Protein AF-A0A1H2BFY4-F1 (afdb_monomer_lite)

Secondary structure (DSSP, 8-state):
----HHHHHHHH-SHHHHHHHHHHHHHHHHHHHHHHHHHHHHHHHGGG--TT---GGGSHHHHHHHHHHHHHHHHHHHHHHHHHHHH-HHHHHHHHHHHHHHHHHHHHHHHHHHH-PPP-

Foldseek 3Di:
DDDPPPVCCVFANDPVSNVVLVVLLVVLLVLLVVLQVVLVVLLVVLVPDDPPWPFLSVDPNLNCLLNCQLNVLSVQLNVLCVVLNVRGDVRNVVSSVVSVVSNVVSSVVSVVSSVRTDDD

Structure (mmCIF, N/CA/C/O backbone):
data_AF-A0A1H2BFY4-F1
#
_entry.id   AF-A0A1H2BFY4-F1
#
loop_
_atom_site.group_PDB
_atom_site.id
_atom_site.type_symbol
_atom_site.label_atom_id
_atom_site.label_alt_id
_atom_site.label_comp_id
_atom_site.label_asym_id
_atom_site.label_entity_id
_atom_site.label_seq_id
_atom_site.pdbx_PDB_ins_code
_atom_site.Cartn_x
_atom_site.Cartn_y
_atom_site.Cartn_z
_atom_site.occupancy
_atom_site.B_iso_or_equiv
_atom_site.auth_seq_id
_atom_site.auth_comp_id
_atom_site.auth_asym_id
_atom_site.auth_atom_id
_atom_site.pdbx_PDB_model_num
ATOM 1 N N . MET A 1 1 ? -17.517 12.898 40.226 1.00 46.91 1 MET A N 1
ATOM 2 C CA . MET A 1 1 ? -17.573 13.408 38.840 1.00 46.91 1 MET A CA 1
ATOM 3 C C . MET A 1 1 ? -16.569 12.636 37.997 1.00 46.91 1 MET A C 1
ATOM 5 O O . MET A 1 1 ? -15.396 12.959 38.055 1.00 46.91 1 MET A O 1
ATOM 9 N N . THR A 1 2 ? -16.993 11.614 37.251 1.00 49.66 2 THR A N 1
ATOM 10 C CA . THR A 1 2 ? -16.145 10.967 36.227 1.00 49.66 2 THR A CA 1
ATOM 11 C C . THR A 1 2 ? -16.988 10.422 35.061 1.00 49.66 2 THR A C 1
ATOM 13 O O . THR A 1 2 ? -17.154 9.213 34.932 1.00 49.66 2 THR A O 1
ATOM 16 N N . PRO A 1 3 ? -17.528 11.274 34.166 1.00 50.28 3 PRO A N 1
ATOM 17 C CA . PRO A 1 3 ? -18.117 10.819 32.915 1.00 50.28 3 PRO A CA 1
ATOM 18 C C . PRO A 1 3 ? -17.161 11.141 31.754 1.00 50.28 3 PR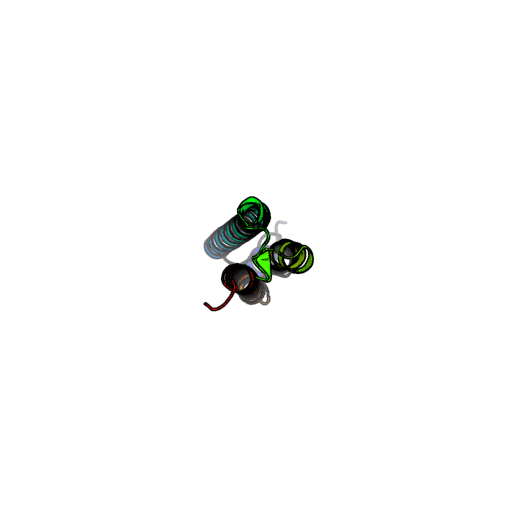O A C 1
ATOM 20 O O . PRO A 1 3 ? -17.385 12.085 31.007 1.00 50.28 3 PRO A O 1
ATOM 23 N N . GLN A 1 4 ? -16.063 10.393 31.603 1.00 52.38 4 GLN A N 1
ATOM 24 C CA . GLN A 1 4 ? -15.203 10.489 30.403 1.00 52.38 4 GLN A CA 1
ATOM 25 C C . GLN A 1 4 ? -15.015 9.161 29.660 1.00 52.38 4 GLN A C 1
ATOM 27 O O . GLN A 1 4 ? -14.531 9.145 28.534 1.00 52.38 4 GLN A O 1
ATOM 32 N N . THR A 1 5 ? -15.464 8.041 30.221 1.00 52.88 5 THR A N 1
ATOM 33 C CA . THR A 1 5 ? -15.359 6.725 29.572 1.00 52.88 5 THR A CA 1
ATOM 34 C C . THR A 1 5 ? -16.458 6.463 28.536 1.00 52.88 5 THR A C 1
ATOM 36 O O . THR A 1 5 ? -16.268 5.646 27.639 1.00 52.88 5 THR A O 1
ATOM 39 N N . SER A 1 6 ? -17.588 7.176 28.598 1.00 55.19 6 SER A N 1
ATOM 40 C CA . SER A 1 6 ? -18.758 6.893 27.747 1.00 55.19 6 SER A CA 1
ATOM 41 C C . SER A 1 6 ? -18.562 7.295 26.273 1.00 55.19 6 SER A C 1
ATOM 43 O O . SER A 1 6 ? -18.995 6.595 25.358 1.00 55.19 6 SER A O 1
ATOM 45 N N . THR A 1 7 ? -17.833 8.380 26.002 1.00 58.38 7 THR A N 1
ATOM 46 C CA . THR A 1 7 ? -17.639 8.898 24.634 1.00 58.38 7 THR A CA 1
ATOM 47 C C . THR A 1 7 ? -16.597 8.112 23.832 1.00 58.38 7 THR A C 1
ATOM 49 O O . THR A 1 7 ? -16.755 7.936 22.622 1.00 58.38 7 THR A O 1
ATOM 52 N N . ALA A 1 8 ? -15.559 7.582 24.486 1.00 56.75 8 ALA A N 1
ATOM 53 C CA . ALA A 1 8 ? -14.515 6.798 23.826 1.00 56.75 8 ALA A CA 1
ATOM 54 C C . ALA A 1 8 ? -15.026 5.428 23.341 1.00 56.75 8 ALA A C 1
ATOM 56 O O . ALA A 1 8 ? -14.716 5.018 22.221 1.00 56.75 8 ALA A O 1
ATOM 57 N N . VAL A 1 9 ? -15.869 4.750 24.130 1.00 58.94 9 VAL A N 1
ATOM 58 C CA . VAL A 1 9 ? -16.456 3.447 23.758 1.00 58.94 9 VAL A CA 1
ATOM 59 C C . VAL A 1 9 ? -17.421 3.585 22.577 1.00 58.94 9 VAL A C 1
ATOM 61 O O . VAL A 1 9 ? -17.423 2.740 21.680 1.00 58.94 9 VAL A O 1
ATOM 64 N N . GLY A 1 10 ? -18.190 4.677 22.513 1.00 61.00 10 GLY A N 1
ATOM 65 C CA . GLY A 1 10 ? -19.048 4.972 21.362 1.00 61.00 10 GLY A CA 1
ATOM 66 C C . GLY A 1 10 ? -18.253 5.157 20.064 1.00 61.00 10 GLY A C 1
ATOM 67 O O . GLY A 1 10 ? -18.609 4.584 19.032 1.00 61.00 10 GLY A O 1
ATOM 68 N N . ARG A 1 11 ? -17.135 5.895 20.129 1.00 65.56 11 ARG A N 1
ATOM 69 C CA . ARG A 1 11 ? -16.334 6.293 18.957 1.00 65.56 11 ARG A CA 1
ATOM 70 C C . ARG A 1 11 ? -15.348 5.221 18.469 1.00 65.56 11 ARG A C 1
ATOM 72 O O . ARG A 1 11 ? -15.158 5.088 17.259 1.00 65.56 11 ARG A O 1
ATOM 79 N N . TYR A 1 12 ? -14.759 4.444 19.382 1.00 64.44 12 TYR A N 1
ATOM 80 C CA . TYR A 1 12 ? -13.688 3.478 19.082 1.00 64.44 12 TYR A CA 1
ATOM 81 C C . TYR A 1 12 ? -14.075 2.007 19.281 1.00 64.44 12 TYR A C 1
ATOM 83 O O . TYR A 1 12 ? -13.431 1.132 18.698 1.00 64.44 12 TYR A O 1
ATOM 91 N N . GLY A 1 13 ? -15.150 1.731 20.021 1.00 67.00 13 GLY A N 1
ATOM 92 C CA . GLY A 1 13 ? -15.658 0.382 20.251 1.00 67.00 13 GLY A CA 1
ATOM 93 C C . GLY A 1 13 ? -15.046 -0.339 21.446 1.00 67.00 13 GLY A C 1
ATOM 94 O O . GLY A 1 13 ? -14.413 0.263 22.311 1.00 67.00 13 GLY A O 1
ATOM 95 N N . THR A 1 14 ? -15.300 -1.646 21.523 1.00 78.50 14 THR A N 1
ATOM 96 C CA . THR A 1 14 ? -14.784 -2.499 22.600 1.00 78.50 14 THR A CA 1
ATOM 97 C C . THR A 1 14 ? -13.260 -2.654 22.487 1.00 78.50 14 THR A C 1
ATOM 99 O O . THR A 1 14 ? -12.713 -2.516 21.389 1.00 78.50 14 THR A O 1
ATOM 102 N N . PRO A 1 15 ? -12.549 -2.998 23.579 1.00 75.56 15 PRO A N 1
ATOM 103 C CA . PRO A 1 15 ? -11.094 -3.183 23.560 1.00 75.56 15 PRO A CA 1
ATOM 104 C C . PRO A 1 15 ? -10.607 -4.126 22.448 1.00 75.56 15 PRO A C 1
ATOM 106 O O . PRO A 1 15 ? -9.594 -3.854 21.809 1.00 75.56 15 PRO A O 1
ATOM 109 N N . GLY A 1 16 ? -11.371 -5.183 22.144 1.00 77.12 16 GLY A N 1
ATOM 110 C CA . GLY A 1 16 ? -11.066 -6.111 21.049 1.00 77.12 16 GLY A CA 1
ATOM 111 C C . GLY A 1 16 ? -11.143 -5.478 19.654 1.00 77.12 16 GLY A C 1
ATOM 112 O O . GLY A 1 16 ? -10.312 -5.773 18.800 1.00 77.12 16 GLY A O 1
ATOM 113 N N . GLN A 1 17 ? -12.078 -4.553 19.418 1.00 76.88 17 GLN A N 1
ATOM 114 C CA . GLN A 1 17 ? -12.159 -3.824 18.145 1.00 76.88 17 GLN A CA 1
ATOM 115 C C . GLN A 1 17 ? -11.010 -2.826 17.988 1.00 76.88 17 GLN A C 1
ATOM 117 O O . GLN A 1 17 ? -10.498 -2.638 16.884 1.00 76.88 17 GLN A O 1
ATOM 122 N N . ILE A 1 18 ? -10.577 -2.219 19.094 1.00 77.00 18 ILE A N 1
ATOM 123 C CA . ILE A 1 18 ? -9.400 -1.351 19.118 1.00 77.00 18 ILE A CA 1
ATOM 124 C C . ILE A 1 18 ? -8.152 -2.179 18.797 1.00 77.00 18 ILE A C 1
ATOM 126 O O . ILE A 1 18 ? -7.441 -1.839 17.855 1.00 77.00 18 ILE A O 1
ATOM 130 N N . ALA A 1 19 ? -7.934 -3.305 19.478 1.00 82.69 19 ALA A N 1
ATOM 131 C CA . ALA A 1 19 ? -6.806 -4.191 19.200 1.00 82.69 19 ALA A CA 1
ATOM 132 C C . ALA A 1 19 ? -6.793 -4.671 17.737 1.00 82.69 19 ALA A C 1
ATOM 134 O O . ALA A 1 19 ? -5.788 -4.506 17.048 1.00 82.69 19 ALA A O 1
ATOM 135 N N . GLY A 1 20 ? -7.926 -5.161 17.220 1.00 82.12 20 GLY A N 1
ATOM 136 C CA . GLY A 1 20 ? -8.029 -5.631 15.834 1.00 82.12 20 GLY A CA 1
ATOM 137 C C . GLY A 1 20 ? -7.714 -4.544 14.804 1.00 82.12 20 GLY A C 1
ATOM 138 O O . GLY A 1 20 ? -7.011 -4.787 13.830 1.00 82.12 20 GLY A O 1
ATOM 139 N N . SER A 1 21 ? -8.164 -3.313 15.042 1.00 79.62 21 SER A N 1
ATOM 140 C CA . SER A 1 21 ? -7.865 -2.190 14.148 1.00 79.62 21 SER A CA 1
ATOM 141 C C . SER A 1 21 ? -6.413 -1.704 14.206 1.00 79.62 21 SER A C 1
ATOM 143 O O . SER A 1 21 ? -5.894 -1.245 13.193 1.00 79.62 21 SER A O 1
ATOM 145 N N . VAL A 1 22 ? -5.752 -1.811 15.364 1.00 84.81 22 VAL A N 1
ATOM 146 C CA . VAL A 1 22 ? -4.321 -1.507 15.500 1.00 84.81 22 VAL A CA 1
ATOM 147 C C . VAL A 1 22 ? -3.504 -2.550 14.745 1.00 84.81 22 VAL A C 1
ATOM 149 O O . VAL A 1 22 ? -2.618 -2.180 13.984 1.00 84.81 22 VAL A O 1
ATOM 152 N N . VAL A 1 23 ? -3.853 -3.834 14.876 1.00 87.19 23 VAL A N 1
ATOM 153 C CA . VAL A 1 23 ? -3.229 -4.920 14.105 1.00 87.19 23 VAL A CA 1
ATOM 154 C C . VAL A 1 23 ? -3.455 -4.724 12.604 1.00 87.19 23 VAL A C 1
ATOM 156 O O . VAL A 1 23 ? -2.511 -4.826 11.828 1.00 87.19 23 VAL A O 1
ATOM 159 N N . ALA A 1 24 ? -4.675 -4.372 12.188 1.00 84.56 24 ALA A N 1
ATOM 160 C CA . ALA A 1 24 ? -4.987 -4.112 10.785 1.00 84.56 24 ALA A CA 1
ATOM 161 C C . ALA A 1 24 ? -4.197 -2.922 10.218 1.00 84.56 24 ALA A C 1
ATOM 163 O O . ALA A 1 24 ? -3.711 -3.004 9.092 1.00 84.56 24 ALA A O 1
ATOM 164 N N . LEU A 1 25 ? -4.038 -1.843 10.991 1.00 85.81 25 LEU A N 1
ATOM 165 C CA . LEU A 1 25 ? -3.218 -0.695 10.602 1.00 85.81 25 LEU A CA 1
ATOM 166 C C . LEU A 1 25 ? -1.730 -1.063 10.538 1.00 85.81 25 LEU A C 1
ATOM 168 O O . LEU A 1 25 ? -1.057 -0.702 9.580 1.00 85.81 25 LEU A O 1
ATOM 172 N N . ALA A 1 26 ? -1.217 -1.799 11.525 1.00 87.44 26 ALA A N 1
ATOM 173 C CA . ALA A 1 26 ? 0.171 -2.250 11.536 1.00 87.44 26 ALA A CA 1
ATOM 174 C C . ALA A 1 26 ? 0.477 -3.150 10.330 1.00 87.44 26 ALA A C 1
ATOM 176 O O . ALA A 1 26 ? 1.483 -2.946 9.655 1.00 87.44 26 ALA A O 1
ATOM 177 N N . GLY A 1 27 ? -0.421 -4.087 10.010 1.00 87.69 27 GLY A N 1
ATOM 178 C CA . GLY A 1 27 ? -0.317 -4.928 8.818 1.00 87.69 27 GLY A CA 1
ATOM 179 C C . GLY A 1 27 ? -0.331 -4.119 7.521 1.00 87.69 27 GLY A C 1
ATOM 180 O O . GLY A 1 27 ? 0.458 -4.389 6.621 1.00 87.69 27 GLY A O 1
ATOM 181 N N . LEU A 1 28 ? -1.159 -3.074 7.449 1.00 86.50 28 LEU A N 1
ATOM 182 C CA . LEU A 1 28 ? -1.230 -2.188 6.291 1.00 86.50 28 LEU A CA 1
ATOM 183 C C . LEU A 1 28 ? 0.080 -1.411 6.110 1.00 86.50 28 LEU A C 1
ATOM 185 O O . LEU A 1 28 ? 0.595 -1.337 4.999 1.00 86.50 28 LEU A O 1
ATOM 189 N N . LEU A 1 29 ? 0.629 -0.856 7.192 1.00 85.81 29 LEU A N 1
ATOM 190 C CA . LEU A 1 29 ? 1.901 -0.131 7.163 1.00 85.81 29 LEU A CA 1
ATOM 191 C C . LEU A 1 29 ? 3.070 -1.053 6.801 1.00 85.81 29 LEU A C 1
ATOM 193 O O . LEU A 1 29 ? 3.933 -0.658 6.021 1.00 85.81 29 LEU A O 1
ATOM 197 N N . LEU A 1 30 ? 3.076 -2.288 7.311 1.00 88.69 30 LEU A N 1
ATOM 198 C CA . LEU A 1 30 ? 4.048 -3.310 6.918 1.00 88.69 30 LEU A CA 1
ATOM 199 C C . LEU A 1 30 ? 3.944 -3.633 5.428 1.00 88.69 30 LEU A C 1
ATOM 201 O O . LEU A 1 30 ? 4.959 -3.648 4.737 1.00 88.69 30 LEU A O 1
ATOM 205 N N . LEU A 1 31 ? 2.728 -3.843 4.920 1.00 85.00 31 LEU A N 1
ATOM 206 C CA . LEU A 1 31 ? 2.496 -4.133 3.509 1.00 85.00 31 LEU A CA 1
ATOM 207 C C . LEU A 1 31 ? 2.895 -2.951 2.615 1.00 85.00 31 LEU A C 1
ATOM 209 O O . LEU A 1 31 ? 3.524 -3.150 1.578 1.00 85.00 31 LEU A O 1
ATOM 213 N N . ALA A 1 32 ? 2.581 -1.722 3.025 1.00 81.94 32 ALA A N 1
ATOM 214 C CA . ALA A 1 32 ? 2.988 -0.499 2.339 1.00 81.94 32 ALA A CA 1
ATOM 215 C C . ALA A 1 32 ? 4.521 -0.352 2.313 1.00 81.94 32 ALA A C 1
ATOM 217 O O . ALA A 1 32 ? 5.096 -0.070 1.264 1.00 81.94 32 ALA A O 1
ATOM 218 N N . GLY A 1 33 ? 5.193 -0.620 3.438 1.00 80.38 33 GLY A N 1
ATOM 219 C CA . GLY A 1 33 ? 6.654 -0.619 3.527 1.00 80.38 33 GLY A CA 1
ATOM 220 C C . GLY A 1 33 ? 7.306 -1.687 2.645 1.00 80.38 33 GLY A C 1
ATOM 221 O O . GLY A 1 33 ? 8.238 -1.386 1.903 1.00 80.38 33 GLY A O 1
ATOM 222 N N . LEU A 1 34 ? 6.778 -2.916 2.660 1.00 83.38 34 LEU A N 1
ATOM 223 C CA . LEU A 1 34 ? 7.211 -4.008 1.779 1.00 83.38 34 LEU A CA 1
ATOM 224 C C . LEU A 1 34 ? 7.009 -3.669 0.302 1.00 83.38 34 LEU A C 1
ATOM 226 O O . LEU A 1 34 ? 7.883 -3.951 -0.515 1.00 83.38 34 LEU A O 1
ATOM 230 N N . THR A 1 35 ? 5.885 -3.037 -0.035 1.00 78.44 35 THR A N 1
ATOM 231 C CA . THR A 1 35 ? 5.589 -2.576 -1.397 1.00 78.44 35 THR A CA 1
ATOM 232 C C . THR A 1 35 ? 6.637 -1.566 -1.849 1.00 78.44 35 THR A C 1
ATOM 234 O O . THR A 1 35 ? 7.234 -1.770 -2.897 1.00 78.44 35 THR A O 1
ATOM 237 N N . GLY A 1 36 ? 6.947 -0.560 -1.021 1.00 75.00 36 GLY A N 1
ATOM 238 C CA . GLY A 1 36 ? 7.992 0.433 -1.295 1.00 75.00 36 GLY A CA 1
ATOM 239 C C . GLY A 1 36 ? 9.395 -0.166 -1.461 1.00 75.00 36 GLY A C 1
ATOM 240 O O . GLY A 1 36 ? 10.110 0.176 -2.399 1.00 75.00 36 GLY A O 1
ATOM 241 N N . LEU A 1 37 ? 9.784 -1.099 -0.584 1.00 78.94 37 LEU A N 1
ATOM 242 C CA . LEU A 1 37 ? 11.053 -1.835 -0.694 1.00 78.94 37 LEU A CA 1
ATOM 243 C C . LEU A 1 37 ? 11.125 -2.658 -1.986 1.00 78.94 37 LEU A C 1
ATOM 245 O O . LEU A 1 37 ? 12.165 -2.697 -2.643 1.00 78.94 37 LEU A O 1
ATOM 249 N N . SER A 1 38 ? 10.011 -3.278 -2.373 1.00 76.25 38 SER A N 1
ATOM 250 C CA . SER A 1 38 ? 9.913 -4.040 -3.618 1.00 76.25 38 SER A CA 1
ATOM 251 C C . SER A 1 38 ? 10.036 -3.133 -4.846 1.00 76.25 38 SER A C 1
ATOM 253 O O . SER A 1 38 ? 10.700 -3.523 -5.802 1.00 76.25 38 SER A O 1
ATOM 255 N N . SER A 1 39 ? 9.492 -1.906 -4.810 1.00 69.38 39 SER A N 1
ATOM 256 C CA . SER A 1 39 ? 9.662 -0.892 -5.869 1.00 69.38 39 SER A CA 1
ATOM 257 C C . SER A 1 39 ? 11.135 -0.610 -6.163 1.00 69.38 39 SER A C 1
ATOM 259 O O . SER A 1 39 ? 11.541 -0.529 -7.320 1.00 69.38 39 SER A O 1
ATOM 261 N N . VAL A 1 40 ? 11.952 -0.488 -5.111 1.00 69.81 40 VAL A N 1
ATOM 262 C CA . VAL A 1 40 ? 13.402 -0.280 -5.239 1.00 69.81 40 VAL A CA 1
ATOM 263 C C . VAL A 1 40 ? 14.066 -1.511 -5.856 1.00 69.81 40 VAL A C 1
ATOM 265 O O . VAL A 1 40 ? 14.931 -1.372 -6.716 1.00 69.81 40 VAL A O 1
ATOM 268 N N . GLY A 1 41 ? 13.626 -2.714 -5.478 1.00 68.62 41 GLY A N 1
ATOM 269 C CA . GLY A 1 41 ? 14.065 -3.961 -6.109 1.00 68.62 41 GLY A CA 1
ATOM 270 C C . GLY A 1 41 ? 13.784 -3.998 -7.616 1.00 68.62 41 GLY A C 1
ATOM 271 O O . GLY A 1 41 ? 14.679 -4.331 -8.391 1.00 68.62 41 GLY A O 1
ATOM 272 N N . PHE A 1 42 ? 12.586 -3.588 -8.046 1.00 65.69 42 PHE A N 1
ATOM 273 C CA . PHE A 1 42 ? 12.240 -3.496 -9.470 1.00 65.69 42 PHE A CA 1
ATOM 274 C C . PHE A 1 42 ? 13.105 -2.475 -10.215 1.00 65.69 42 PHE A C 1
ATOM 276 O O . PHE A 1 42 ? 13.594 -2.770 -11.303 1.00 65.69 42 PHE A O 1
ATOM 283 N N . ALA A 1 43 ? 13.348 -1.309 -9.611 1.00 64.62 43 ALA A N 1
ATOM 284 C CA . ALA A 1 43 ? 14.199 -0.273 -10.191 1.00 64.62 43 ALA A CA 1
ATOM 285 C C . ALA A 1 43 ? 15.682 -0.677 -10.273 1.00 64.62 43 ALA A C 1
ATOM 287 O O . ALA A 1 43 ? 16.389 -0.206 -11.154 1.00 64.62 43 ALA A O 1
ATOM 288 N N . LEU A 1 44 ? 16.167 -1.543 -9.376 1.00 64.62 44 LEU A N 1
ATOM 289 C CA . LEU A 1 44 ? 17.542 -2.056 -9.411 1.00 64.62 44 LEU A CA 1
ATOM 290 C C . LEU A 1 44 ? 17.711 -3.241 -10.375 1.00 64.62 44 LEU A C 1
ATOM 292 O O . LEU A 1 44 ? 18.788 -3.402 -10.951 1.00 64.62 44 LEU A O 1
ATOM 296 N N . SER A 1 45 ? 16.670 -4.055 -10.591 1.00 61.22 45 SER A N 1
ATOM 297 C CA . SER A 1 45 ? 16.726 -5.228 -11.482 1.00 61.22 45 SER A CA 1
ATOM 298 C C . SER A 1 45 ? 16.962 -4.864 -12.954 1.00 61.22 45 SER A C 1
ATOM 300 O O . SER A 1 45 ? 17.389 -5.712 -13.732 1.00 61.22 45 SER A O 1
ATOM 302 N N . SER A 1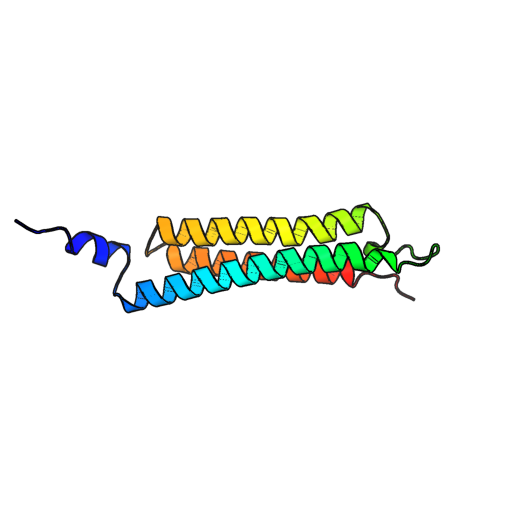 46 ? 16.735 -3.610 -13.343 1.00 52.34 46 SER A N 1
ATOM 303 C CA . SER A 1 46 ? 16.997 -3.096 -14.692 1.00 52.34 46 SER A CA 1
ATOM 304 C C . SER A 1 46 ? 18.485 -2.892 -15.007 1.00 52.34 46 SER A C 1
ATOM 306 O O . SER A 1 46 ? 18.844 -2.690 -16.164 1.00 52.34 46 SER A O 1
ATOM 308 N N . THR A 1 47 ? 19.376 -3.000 -14.015 1.00 55.06 47 THR A N 1
ATOM 309 C CA . THR A 1 47 ? 20.835 -3.025 -14.248 1.00 55.06 47 THR A CA 1
ATOM 310 C C . THR A 1 47 ? 21.301 -4.258 -15.031 1.00 55.06 47 THR A C 1
ATOM 312 O O . THR A 1 47 ? 22.431 -4.284 -15.511 1.00 55.06 47 THR A O 1
ATOM 315 N N . LEU A 1 48 ? 20.427 -5.259 -15.186 1.00 58.97 48 LEU A N 1
ATOM 316 C CA . LEU A 1 48 ? 20.651 -6.477 -15.967 1.00 58.97 48 LEU A CA 1
ATOM 317 C C . LEU A 1 48 ? 20.152 -6.377 -17.421 1.00 58.97 48 LEU A C 1
ATOM 319 O O . LEU A 1 48 ? 20.277 -7.354 -18.154 1.00 58.97 48 LEU A O 1
ATOM 323 N N . CYS A 1 49 ? 19.579 -5.243 -17.841 1.00 64.25 49 CYS A N 1
ATOM 324 C CA . CYS A 1 49 ? 19.083 -5.076 -19.209 1.00 64.25 49 CYS A CA 1
ATOM 325 C C . CYS A 1 49 ? 20.234 -5.113 -20.225 1.00 64.25 49 CYS A C 1
ATOM 327 O O . CYS A 1 49 ? 21.228 -4.394 -20.080 1.00 64.25 49 CYS A O 1
ATOM 329 N N . ALA A 1 50 ? 20.088 -5.925 -21.275 1.00 59.38 50 ALA A N 1
ATOM 330 C CA . ALA A 1 50 ? 21.000 -5.891 -22.410 1.00 59.38 50 ALA A CA 1
ATOM 331 C C . ALA A 1 50 ? 20.748 -4.618 -23.237 1.00 59.38 50 ALA A C 1
ATOM 333 O O . ALA A 1 50 ? 19.643 -4.080 -23.248 1.00 59.38 50 ALA A O 1
ATOM 334 N N . SER A 1 51 ? 21.754 -4.133 -23.973 1.00 57.16 51 SER A N 1
ATOM 335 C CA . SER A 1 51 ? 21.634 -2.916 -24.802 1.00 57.16 51 SER A CA 1
ATOM 336 C C . SER A 1 51 ? 20.561 -2.998 -25.897 1.00 57.16 51 SER A C 1
ATOM 338 O O . SER A 1 51 ? 20.226 -1.979 -26.494 1.00 57.16 51 SER A O 1
ATOM 340 N N . GLU A 1 52 ? 20.051 -4.198 -26.1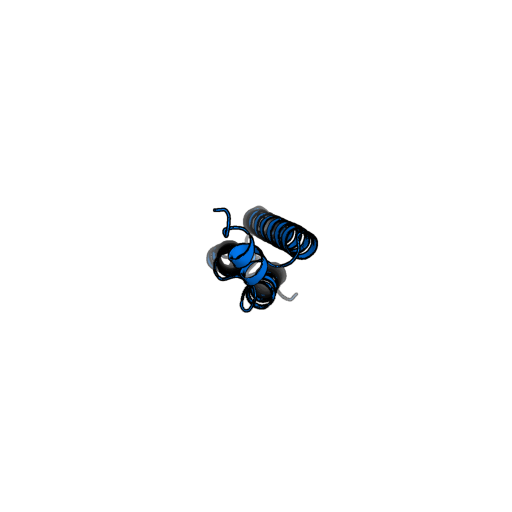74 1.00 58.22 52 GLU A N 1
ATOM 341 C CA . GLU A 1 52 ? 19.048 -4.482 -27.205 1.00 58.22 52 GLU A CA 1
ATOM 342 C C . GLU A 1 52 ? 17.618 -4.600 -26.639 1.00 58.22 52 GLU A C 1
ATOM 344 O O . GLU A 1 52 ? 16.662 -4.681 -27.408 1.00 58.22 52 GLU A O 1
ATOM 349 N N . ASP A 1 53 ? 17.440 -4.565 -25.312 1.00 58.44 53 ASP A N 1
ATOM 350 C CA . ASP A 1 53 ? 16.124 -4.707 -24.686 1.00 58.44 53 ASP A CA 1
ATOM 351 C C . ASP A 1 53 ? 15.312 -3.405 -24.753 1.00 58.44 53 ASP A C 1
ATOM 353 O O . ASP A 1 53 ? 15.568 -2.433 -24.041 1.00 58.44 53 ASP A O 1
ATOM 357 N N . THR A 1 54 ? 14.245 -3.410 -25.554 1.00 57.94 54 THR A N 1
ATOM 358 C CA . THR A 1 54 ? 13.253 -2.318 -25.615 1.00 57.94 54 THR A CA 1
ATOM 359 C C . THR A 1 54 ? 12.120 -2.473 -24.595 1.00 57.94 54 THR A C 1
ATOM 361 O O . THR A 1 54 ? 11.108 -1.776 -24.683 1.00 57.94 54 THR A O 1
ATOM 364 N N . GLY A 1 55 ? 12.242 -3.412 -23.651 1.00 63.50 55 GLY A N 1
ATOM 365 C CA . GLY A 1 55 ? 11.250 -3.631 -22.598 1.00 63.50 55 GLY A CA 1
ATOM 366 C C . GLY A 1 55 ? 11.039 -2.372 -21.759 1.00 63.50 55 GLY A C 1
ATOM 367 O O . GLY A 1 55 ? 11.989 -1.644 -21.471 1.00 63.50 55 GLY A O 1
ATOM 368 N N . LEU A 1 56 ? 9.798 -2.111 -21.337 1.00 62.38 56 LEU A N 1
ATOM 369 C CA . LEU A 1 56 ? 9.450 -0.863 -20.650 1.00 62.38 56 LEU A CA 1
ATOM 370 C C . LEU A 1 56 ? 10.305 -0.664 -19.385 1.00 62.38 56 LEU A C 1
ATOM 372 O O . LEU A 1 56 ? 10.777 0.442 -19.139 1.00 62.38 56 LEU A O 1
ATOM 376 N N . ILE A 1 57 ? 10.606 -1.745 -18.656 1.00 62.44 57 ILE A N 1
ATOM 377 C CA . ILE A 1 57 ? 11.475 -1.752 -17.465 1.00 62.44 57 ILE A CA 1
ATOM 378 C C . ILE A 1 57 ? 12.948 -1.375 -17.740 1.00 62.44 57 ILE A C 1
ATOM 380 O O . ILE A 1 57 ? 13.649 -0.921 -16.835 1.00 62.44 57 ILE A O 1
ATOM 384 N N . CYS A 1 58 ? 13.414 -1.507 -18.984 1.00 67.56 58 CYS A N 1
ATOM 385 C CA . CYS A 1 58 ? 14.756 -1.103 -19.410 1.00 67.56 58 CYS A CA 1
ATOM 386 C C . CYS A 1 58 ? 14.816 0.368 -19.855 1.00 67.56 58 CYS A C 1
ATOM 388 O O . CYS A 1 58 ? 15.899 0.928 -20.017 1.00 67.56 58 CYS A O 1
ATOM 390 N N . THR A 1 59 ? 13.663 1.028 -19.999 1.00 69.88 59 THR A N 1
ATOM 391 C CA . THR A 1 59 ? 13.585 2.469 -20.267 1.00 69.88 59 THR A CA 1
ATOM 392 C C . THR A 1 59 ? 13.553 3.267 -18.963 1.00 69.88 59 THR A C 1
ATOM 394 O O . THR A 1 59 ? 12.940 2.846 -17.980 1.00 69.88 59 THR A O 1
ATOM 397 N N . GLY A 1 60 ? 14.143 4.469 -18.960 1.00 66.75 60 GLY A N 1
ATOM 398 C CA . GLY A 1 60 ? 14.088 5.366 -17.797 1.00 66.75 60 GLY A CA 1
ATOM 399 C C . GLY A 1 60 ? 12.652 5.690 -17.361 1.00 66.75 60 GLY A C 1
ATOM 400 O O . GLY A 1 60 ? 12.376 5.792 -16.172 1.00 66.75 60 GLY A O 1
ATOM 401 N N . THR A 1 61 ? 11.709 5.757 -18.307 1.00 70.25 61 THR A N 1
ATOM 402 C CA . THR A 1 61 ? 10.286 5.991 -18.021 1.00 70.25 61 THR A CA 1
ATOM 403 C C . THR A 1 61 ? 9.630 4.817 -17.291 1.00 70.25 61 THR A C 1
ATOM 405 O O . THR A 1 61 ? 8.875 5.039 -16.348 1.00 70.25 61 THR A O 1
ATOM 408 N N . GLY A 1 62 ? 9.907 3.568 -17.679 1.00 66.94 62 GLY A N 1
ATOM 409 C CA . GLY A 1 62 ? 9.340 2.403 -16.991 1.00 66.94 62 GLY A CA 1
ATOM 410 C C . GLY A 1 62 ? 9.941 2.168 -15.609 1.00 66.94 62 GLY A C 1
ATOM 411 O O . GLY A 1 62 ? 9.225 1.720 -14.718 1.00 66.94 62 GLY A O 1
ATOM 412 N N . GLN A 1 63 ? 11.204 2.543 -15.393 1.00 68.88 63 GLN A N 1
ATOM 413 C CA . GLN A 1 63 ? 11.818 2.549 -14.060 1.00 68.88 63 GLN A CA 1
ATOM 414 C C . GLN A 1 63 ? 11.153 3.570 -13.138 1.00 68.88 63 GLN A C 1
ATOM 416 O O . GLN A 1 63 ? 10.813 3.244 -12.002 1.00 68.88 63 GLN A O 1
ATOM 421 N N . ASP A 1 64 ? 10.914 4.781 -13.644 1.00 76.38 64 ASP A N 1
ATOM 422 C CA . ASP A 1 64 ? 10.241 5.833 -12.886 1.00 76.38 64 ASP A CA 1
ATOM 423 C C . ASP A 1 64 ? 8.808 5.396 -12.531 1.00 76.38 64 ASP A C 1
ATOM 425 O O . ASP A 1 64 ? 8.382 5.483 -11.382 1.00 76.38 64 ASP A O 1
ATOM 429 N N . LEU A 1 65 ? 8.079 4.795 -13.477 1.00 73.25 65 LEU A N 1
ATOM 430 C CA . LEU A 1 65 ? 6.736 4.254 -13.237 1.00 73.25 65 LEU A CA 1
ATOM 431 C C . LEU A 1 65 ? 6.733 3.081 -12.239 1.00 73.25 65 LEU A C 1
ATOM 433 O O . LEU A 1 65 ? 5.899 3.056 -11.332 1.00 73.25 65 LEU A O 1
ATOM 437 N N . ALA A 1 66 ? 7.665 2.131 -12.369 1.00 71.06 66 ALA A N 1
ATOM 438 C CA . ALA A 1 66 ? 7.794 0.982 -11.469 1.00 71.06 66 ALA A CA 1
ATOM 439 C C . ALA A 1 66 ? 8.204 1.390 -10.045 1.00 71.06 66 ALA A C 1
ATOM 441 O O . ALA A 1 66 ? 7.871 0.693 -9.085 1.00 71.06 66 ALA A O 1
ATOM 442 N N . LEU A 1 67 ? 8.875 2.535 -9.893 1.00 76.69 67 LEU A N 1
ATOM 443 C CA . LEU A 1 67 ? 9.210 3.105 -8.596 1.00 76.69 67 LEU A CA 1
ATOM 444 C C . LEU A 1 67 ? 8.045 3.918 -8.016 1.00 76.69 67 LEU A C 1
ATOM 446 O O . LEU A 1 67 ? 7.641 3.689 -6.874 1.00 76.69 67 LEU A O 1
ATOM 450 N N . TRP A 1 68 ? 7.486 4.861 -8.776 1.00 79.50 68 TRP A N 1
ATOM 451 C CA . TRP A 1 68 ? 6.514 5.827 -8.261 1.00 79.50 68 TRP A CA 1
ATOM 452 C C . TRP A 1 68 ? 5.116 5.259 -8.075 1.00 79.50 68 TRP A C 1
ATOM 454 O O . TRP A 1 68 ? 4.450 5.651 -7.119 1.00 79.50 68 TRP A O 1
ATOM 464 N N . ILE A 1 69 ? 4.652 4.341 -8.929 1.00 81.75 69 ILE A N 1
ATOM 465 C CA . ILE A 1 69 ? 3.285 3.807 -8.821 1.00 81.75 69 ILE A CA 1
ATOM 466 C C . ILE A 1 69 ? 3.093 3.020 -7.514 1.00 81.75 69 ILE A C 1
ATOM 468 O O . ILE A 1 69 ? 2.176 3.359 -6.756 1.00 81.75 69 ILE A O 1
ATOM 472 N N . PRO A 1 70 ? 3.938 2.027 -7.170 1.00 80.06 70 PRO A N 1
ATOM 473 C CA . PRO A 1 70 ? 3.751 1.270 -5.935 1.00 80.06 70 PRO A CA 1
ATOM 474 C C . PRO A 1 70 ? 4.048 2.127 -4.701 1.00 80.06 70 PRO A C 1
ATOM 476 O O . PRO A 1 70 ? 3.367 2.003 -3.685 1.00 80.06 70 PRO A O 1
ATOM 479 N N . THR A 1 71 ? 5.012 3.049 -4.797 1.00 79.12 71 THR A N 1
ATOM 480 C CA . THR A 1 71 ? 5.356 3.967 -3.701 1.00 79.12 71 THR A CA 1
ATOM 481 C C . THR A 1 71 ? 4.228 4.964 -3.425 1.00 79.12 71 THR A C 1
ATOM 483 O O . THR A 1 71 ? 3.834 5.153 -2.275 1.00 79.12 71 THR A O 1
ATOM 486 N N . GLY A 1 72 ? 3.640 5.555 -4.466 1.00 84.00 72 GLY A N 1
ATOM 487 C CA . GLY A 1 72 ? 2.486 6.444 -4.352 1.00 84.00 72 GLY A CA 1
ATOM 488 C C . GLY A 1 72 ? 1.259 5.725 -3.790 1.00 84.00 72 GLY A C 1
ATOM 489 O O . GLY A 1 72 ? 0.591 6.252 -2.900 1.00 84.00 72 GLY A O 1
ATOM 490 N N . ALA A 1 73 ? 1.007 4.490 -4.232 1.00 83.94 73 ALA A N 1
ATOM 491 C CA . ALA A 1 73 ? -0.054 3.650 -3.685 1.00 83.94 73 ALA A CA 1
ATOM 492 C C . ALA A 1 73 ? 0.171 3.318 -2.200 1.00 83.94 73 ALA A C 1
ATOM 494 O O . ALA A 1 73 ? -0.758 3.429 -1.403 1.00 83.94 73 ALA A O 1
ATOM 495 N N . ALA A 1 74 ? 1.401 2.982 -1.803 1.00 82.69 74 ALA A N 1
ATOM 496 C CA . ALA A 1 74 ? 1.762 2.724 -0.411 1.00 82.69 74 ALA A CA 1
ATOM 497 C C . ALA A 1 74 ? 1.535 3.955 0.488 1.00 82.69 74 ALA A C 1
ATOM 499 O O . ALA A 1 74 ? 0.970 3.832 1.578 1.00 82.69 74 ALA A O 1
ATOM 500 N N . ILE A 1 75 ? 1.912 5.149 0.017 1.00 86.56 75 ILE A N 1
ATOM 501 C CA . ILE A 1 75 ? 1.669 6.413 0.730 1.00 86.56 75 ILE A CA 1
ATOM 502 C C . ILE A 1 75 ? 0.166 6.672 0.861 1.00 86.56 75 ILE A C 1
ATOM 504 O O . ILE A 1 75 ? -0.323 6.944 1.960 1.00 86.56 75 ILE A O 1
ATOM 508 N N . LEU A 1 76 ? -0.586 6.554 -0.237 1.00 88.56 76 LEU A N 1
ATOM 509 C CA . LEU A 1 76 ? -2.030 6.782 -0.238 1.00 88.56 76 LEU A CA 1
ATOM 510 C C . LEU A 1 76 ? -2.748 5.799 0.696 1.00 88.56 76 LEU A C 1
ATOM 512 O O . LEU A 1 76 ? -3.622 6.196 1.466 1.00 88.56 76 LEU A O 1
ATOM 516 N N . ALA A 1 77 ? -2.340 4.532 0.68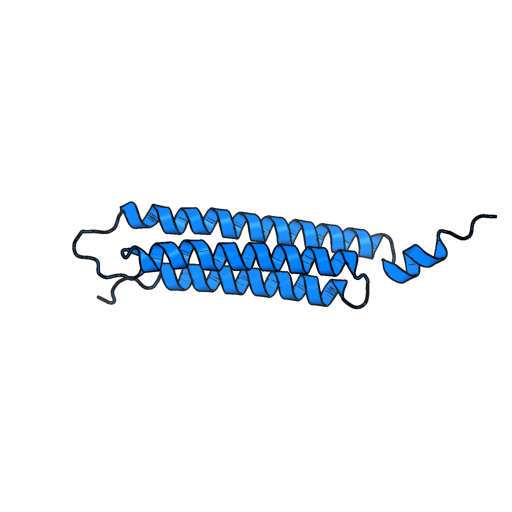5 1.00 84.62 7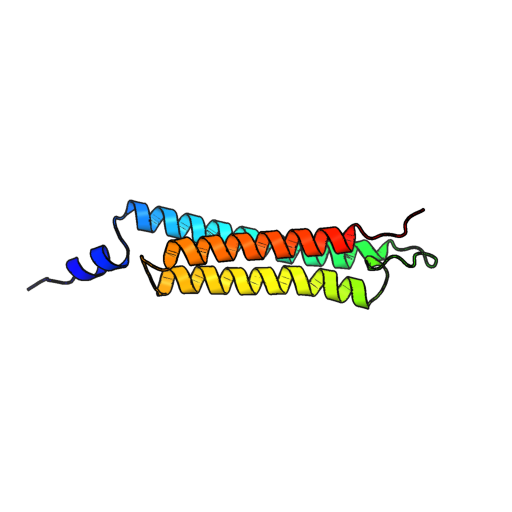7 ALA A N 1
ATOM 517 C CA . ALA A 1 77 ? -2.860 3.514 1.580 1.00 84.62 77 ALA A CA 1
ATOM 518 C C . ALA A 1 77 ? -2.596 3.852 3.049 1.00 84.62 77 ALA A C 1
ATOM 520 O O . ALA A 1 77 ? -3.524 3.796 3.855 1.00 84.62 77 ALA A O 1
ATOM 521 N N . ALA A 1 78 ? -1.374 4.265 3.400 1.00 83.94 78 ALA A N 1
ATOM 522 C CA . ALA A 1 78 ? -1.037 4.684 4.759 1.00 83.94 78 ALA A CA 1
ATOM 523 C C . ALA A 1 78 ? -1.892 5.878 5.220 1.00 83.94 78 ALA A C 1
ATOM 525 O O . ALA A 1 78 ? -2.403 5.873 6.343 1.00 83.94 78 ALA A O 1
ATOM 526 N N . ILE A 1 79 ? -2.110 6.865 4.342 1.00 89.88 79 ILE A N 1
ATOM 527 C CA . ILE A 1 79 ? -2.988 8.012 4.613 1.00 89.88 79 ILE A CA 1
ATOM 528 C C . ILE A 1 79 ? -4.427 7.544 4.851 1.00 89.88 79 ILE A C 1
ATOM 530 O O . ILE A 1 79 ? -5.038 7.955 5.835 1.00 89.88 79 ILE A O 1
ATOM 534 N N . LEU A 1 80 ? -4.961 6.655 4.007 1.00 87.69 80 LEU A N 1
ATOM 535 C CA . LEU A 1 80 ? -6.307 6.093 4.168 1.00 87.69 80 LEU A CA 1
ATOM 536 C C . LEU A 1 80 ? -6.440 5.325 5.489 1.00 87.69 80 LEU A C 1
ATOM 538 O O . LEU A 1 80 ? -7.391 5.545 6.239 1.00 87.69 80 LEU A O 1
ATOM 542 N N . GLY A 1 81 ? -5.461 4.483 5.826 1.00 83.69 81 GLY A N 1
ATOM 543 C CA . GLY A 1 81 ? -5.429 3.745 7.087 1.00 83.69 81 GLY A CA 1
ATOM 544 C C . GLY A 1 81 ? -5.430 4.664 8.310 1.00 83.69 81 GLY A C 1
ATOM 545 O O . GLY A 1 81 ? -6.227 4.463 9.230 1.00 83.69 81 GLY A O 1
ATOM 546 N N . MET A 1 82 ? -4.589 5.704 8.308 1.00 85.94 82 MET A N 1
ATOM 547 C CA . MET A 1 82 ? -4.546 6.709 9.378 1.00 85.94 82 MET A CA 1
ATOM 548 C C . MET A 1 82 ? -5.834 7.540 9.443 1.00 85.94 82 MET A C 1
ATOM 550 O O . MET A 1 82 ? -6.380 7.752 10.523 1.00 85.94 82 MET A O 1
ATOM 554 N N . ALA A 1 83 ? -6.380 7.961 8.302 1.00 85.75 83 ALA A N 1
ATOM 555 C CA . ALA A 1 83 ? -7.651 8.677 8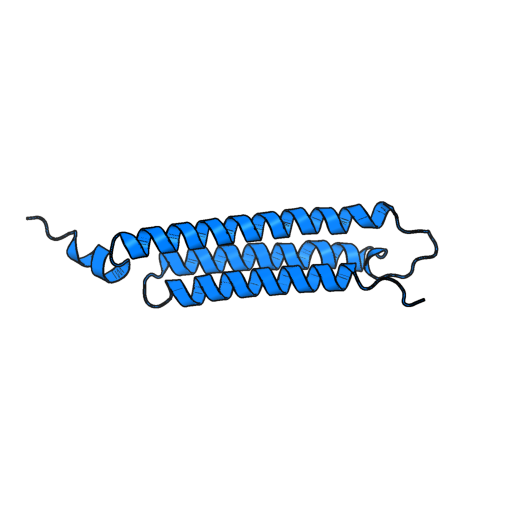.251 1.00 85.75 83 ALA A CA 1
ATOM 556 C C . ALA A 1 83 ? -8.791 7.824 8.831 1.00 85.75 83 ALA A C 1
ATOM 558 O O . ALA A 1 83 ? -9.612 8.325 9.598 1.00 85.75 83 ALA A O 1
ATOM 559 N N . GLY A 1 84 ? -8.806 6.519 8.544 1.00 83.06 84 GLY A N 1
ATOM 560 C CA . GLY A 1 84 ? -9.780 5.577 9.091 1.00 83.06 84 GLY A CA 1
ATOM 561 C C . GLY A 1 84 ? -9.715 5.447 10.607 1.00 83.06 84 GLY A C 1
ATOM 562 O O . GLY A 1 84 ? -10.754 5.396 11.271 1.00 83.06 84 GLY A O 1
ATOM 563 N N . THR A 1 85 ? -8.515 5.424 11.185 1.00 80.88 85 THR A N 1
ATOM 564 C CA . THR A 1 85 ? -8.371 5.357 12.643 1.00 80.88 85 THR A CA 1
ATOM 565 C C . THR A 1 85 ? -8.731 6.671 13.331 1.00 80.88 85 THR A C 1
ATOM 567 O O . THR A 1 85 ? -9.330 6.621 14.405 1.00 80.88 85 THR A O 1
ATOM 570 N N . VAL A 1 86 ? -8.458 7.818 12.701 1.00 84.38 86 VAL A N 1
ATOM 571 C CA . VAL A 1 86 ? -8.804 9.154 13.216 1.00 84.38 86 VAL A CA 1
ATOM 572 C C . VAL A 1 86 ? -10.310 9.443 13.122 1.00 84.38 86 VAL A C 1
ATOM 574 O O . VAL A 1 86 ? -10.902 9.961 14.069 1.00 84.38 86 VAL A O 1
ATOM 577 N N . LEU A 1 87 ? -10.958 9.085 12.008 1.00 84.12 87 LEU A N 1
ATOM 578 C CA . LEU A 1 87 ? -12.391 9.330 11.777 1.00 84.12 87 LEU A CA 1
ATOM 579 C C . LEU A 1 87 ? -13.301 8.400 12.600 1.00 84.12 87 LEU A C 1
ATOM 581 O O . LEU A 1 87 ? -14.447 8.749 12.892 1.00 84.12 87 LEU A O 1
ATOM 585 N N . GLY A 1 88 ? -12.791 7.244 13.034 1.00 78.75 88 GLY A N 1
ATOM 586 C CA . GLY A 1 88 ? -13.492 6.329 13.933 1.00 78.75 88 GLY A CA 1
ATOM 587 C C . GLY A 1 88 ? -14.499 5.405 13.237 1.00 78.75 88 GLY A C 1
ATOM 588 O O . GLY A 1 88 ? -14.452 5.175 12.030 1.00 78.75 88 GLY A O 1
ATOM 589 N N . ARG A 1 89 ? -15.400 4.811 14.028 1.00 73.25 89 ARG A N 1
ATOM 590 C CA . ARG A 1 89 ? -16.172 3.599 13.682 1.00 73.25 89 ARG A CA 1
ATOM 591 C C . ARG A 1 89 ? -16.872 3.532 12.309 1.00 73.25 89 ARG A C 1
ATOM 593 O O . ARG A 1 89 ? -16.732 2.473 11.701 1.00 73.25 89 ARG A O 1
ATOM 600 N N . PRO A 1 90 ? -17.586 4.551 11.785 1.00 80.19 90 PRO A N 1
ATOM 601 C CA . PRO A 1 90 ? -18.253 4.386 10.489 1.00 80.19 90 PRO A CA 1
ATOM 602 C C . PRO A 1 90 ? -17.262 4.332 9.319 1.00 80.19 90 PRO A C 1
ATOM 604 O O . PRO A 1 90 ? -17.539 3.692 8.311 1.00 80.19 90 PRO A O 1
ATOM 607 N N . PHE A 1 91 ? -16.087 4.949 9.467 1.00 81.94 91 PHE A N 1
ATOM 608 C CA . PHE A 1 91 ? -15.112 5.077 8.386 1.00 81.94 91 PHE A CA 1
ATOM 609 C C . PHE A 1 91 ? -13.878 4.185 8.565 1.00 81.94 91 PHE A C 1
ATOM 611 O O . PHE A 1 91 ? -13.170 3.925 7.599 1.00 81.94 91 PHE A O 1
ATOM 618 N N . ARG A 1 92 ? -13.635 3.654 9.769 1.00 81.25 92 ARG A N 1
ATOM 619 C CA . ARG A 1 92 ? -12.433 2.875 10.105 1.00 81.25 92 ARG A CA 1
ATOM 620 C C . ARG A 1 92 ? -12.235 1.643 9.233 1.00 81.25 92 ARG A C 1
ATOM 622 O O . ARG A 1 92 ? -11.166 1.466 8.663 1.00 81.25 92 ARG A O 1
ATOM 629 N N . VAL A 1 93 ? -13.257 0.795 9.143 1.00 84.00 93 VAL A N 1
ATOM 630 C CA . VAL A 1 93 ? -13.208 -0.445 8.354 1.00 84.00 93 VAL A CA 1
ATOM 631 C C . VAL A 1 93 ? -13.129 -0.165 6.849 1.00 84.00 93 VAL A C 1
ATOM 633 O O . VAL A 1 93 ? -12.212 -0.697 6.227 1.00 84.00 93 VAL A O 1
ATOM 636 N N . PRO A 1 94 ? -14.002 0.670 6.245 1.00 87.00 94 PRO A N 1
ATOM 637 C CA . PRO A 1 94 ? -13.931 0.913 4.806 1.00 87.00 94 PRO A CA 1
ATOM 638 C C . PRO A 1 94 ? -12.640 1.627 4.389 1.00 87.00 94 PRO A C 1
ATOM 640 O O . PRO A 1 94 ? -12.098 1.287 3.346 1.00 87.00 94 PRO A O 1
ATOM 643 N N . LEU A 1 95 ? -12.096 2.550 5.194 1.00 86.94 95 LEU A N 1
ATOM 644 C CA . LEU A 1 95 ? -10.827 3.218 4.873 1.00 86.94 95 LEU A CA 1
ATOM 645 C C . LEU A 1 95 ? -9.612 2.297 5.028 1.00 86.94 95 LEU A C 1
ATOM 647 O O . LEU A 1 95 ? -8.708 2.357 4.199 1.00 86.94 95 LEU A O 1
ATOM 651 N N . LEU A 1 96 ? -9.594 1.413 6.033 1.00 85.06 96 LEU A N 1
ATOM 652 C CA . LEU A 1 96 ? -8.561 0.375 6.128 1.00 85.06 96 LEU A CA 1
ATOM 653 C C . LEU A 1 96 ? -8.635 -0.574 4.927 1.00 85.06 96 LEU A C 1
ATOM 655 O O . LEU A 1 96 ? -7.613 -0.833 4.299 1.00 85.06 96 LEU A O 1
ATOM 659 N N . ALA A 1 97 ? -9.834 -1.046 4.573 1.00 87.69 97 ALA A N 1
ATOM 660 C CA . ALA A 1 97 ? -10.040 -1.913 3.415 1.00 87.69 97 ALA A CA 1
ATOM 661 C C . ALA A 1 97 ? -9.633 -1.226 2.101 1.00 87.69 97 ALA A C 1
ATOM 663 O O . ALA A 1 97 ? -8.949 -1.833 1.280 1.00 87.69 97 ALA A O 1
ATOM 664 N N . ALA A 1 98 ? -9.988 0.052 1.931 1.00 89.19 98 ALA A N 1
ATOM 665 C CA . ALA A 1 98 ? -9.559 0.859 0.796 1.00 89.19 98 ALA A CA 1
ATOM 666 C C . ALA A 1 98 ? -8.033 0.999 0.754 1.00 89.19 98 ALA A C 1
ATOM 668 O O . ALA A 1 98 ? -7.444 0.832 -0.308 1.00 89.19 98 ALA A O 1
ATOM 669 N N . GLY A 1 99 ? -7.383 1.226 1.900 1.00 85.06 99 GLY A N 1
ATOM 670 C CA . GLY A 1 99 ? -5.927 1.244 1.990 1.00 85.06 99 GLY A CA 1
ATOM 671 C C . GLY A 1 99 ? -5.305 -0.067 1.504 1.00 85.06 99 GLY A C 1
ATOM 672 O O . GLY A 1 99 ? -4.419 -0.040 0.658 1.00 85.06 99 GLY A O 1
ATOM 673 N N . TYR A 1 100 ? -5.801 -1.218 1.970 1.00 86.50 100 TYR A N 1
ATOM 674 C CA . TYR A 1 100 ? -5.309 -2.523 1.510 1.00 86.50 100 TYR A CA 1
ATOM 675 C C . TYR A 1 100 ? -5.510 -2.712 0.004 1.00 86.50 100 TYR A C 1
ATOM 677 O O . TYR A 1 100 ? -4.588 -3.148 -0.682 1.00 86.50 100 TYR A O 1
ATOM 685 N N . ALA A 1 101 ? -6.685 -2.354 -0.518 1.00 90.75 101 ALA A N 1
ATOM 686 C CA . ALA A 1 101 ? -6.976 -2.449 -1.944 1.00 90.75 101 ALA A CA 1
ATOM 687 C C . ALA A 1 101 ? -6.022 -1.580 -2.777 1.00 90.75 101 ALA A C 1
ATOM 689 O O . ALA A 1 101 ? -5.470 -2.057 -3.764 1.00 90.75 101 ALA A O 1
ATOM 690 N N . VAL A 1 102 ? -5.774 -0.338 -2.353 1.00 89.88 102 VAL A N 1
ATOM 691 C CA . VAL A 1 102 ? -4.834 0.572 -3.019 1.00 89.88 102 VAL A CA 1
ATOM 692 C C . VAL A 1 102 ? -3.421 -0.009 -3.024 1.00 89.88 102 VAL A C 1
ATOM 694 O O . VAL A 1 102 ? -2.795 -0.036 -4.081 1.00 89.88 102 VAL A O 1
ATOM 697 N N . THR A 1 103 ? -2.931 -0.523 -1.890 1.00 86.12 103 THR A N 1
ATOM 698 C CA . THR A 1 103 ? -1.597 -1.141 -1.823 1.00 86.12 103 THR A CA 1
ATOM 699 C C . THR A 1 103 ? -1.485 -2.334 -2.767 1.00 86.12 103 THR A C 1
ATOM 701 O O . THR A 1 103 ? -0.512 -2.437 -3.509 1.00 86.12 103 THR A O 1
ATOM 704 N N . VAL A 1 104 ? -2.492 -3.216 -2.785 1.00 87.56 104 VAL A N 1
ATOM 705 C CA . VAL A 1 104 ? -2.505 -4.399 -3.659 1.00 87.56 104 VAL A CA 1
ATOM 706 C C . VAL A 1 104 ? -2.532 -3.994 -5.130 1.00 87.56 104 VAL A C 1
ATOM 708 O O . VAL A 1 104 ? -1.733 -4.501 -5.909 1.00 87.56 104 VAL A O 1
ATOM 711 N N . VAL A 1 105 ? -3.400 -3.056 -5.518 1.00 88.62 105 VAL A N 1
ATOM 712 C CA . VAL A 1 105 ? -3.483 -2.576 -6.905 1.00 88.62 105 VAL A CA 1
ATOM 713 C C . VAL A 1 105 ? -2.173 -1.917 -7.332 1.00 88.62 105 VAL A C 1
ATOM 715 O O . VAL A 1 105 ? -1.677 -2.206 -8.419 1.00 88.62 105 VAL A O 1
ATOM 718 N N . GLY A 1 106 ? -1.573 -1.083 -6.479 1.00 83.06 106 GLY A N 1
ATOM 719 C CA . GLY A 1 106 ? -0.285 -0.448 -6.756 1.00 83.06 106 GLY A CA 1
ATOM 720 C C . GLY A 1 106 ? 0.850 -1.455 -6.922 1.00 83.06 106 GLY A C 1
ATOM 721 O O . GLY A 1 106 ? 1.617 -1.362 -7.880 1.00 83.06 106 GLY A O 1
ATOM 722 N N . PHE A 1 107 ? 0.918 -2.457 -6.042 1.00 81.12 107 PHE A N 1
ATOM 723 C CA . PHE A 1 107 ? 1.902 -3.533 -6.127 1.00 81.12 107 PHE A CA 1
ATOM 724 C C . PHE A 1 107 ? 1.727 -4.370 -7.400 1.00 81.12 107 PHE A C 1
ATOM 726 O O . PHE A 1 107 ? 2.689 -4.573 -8.136 1.00 81.12 107 PHE A O 1
ATOM 733 N N . VAL A 1 108 ? 0.500 -4.809 -7.703 1.00 85.62 108 VAL A N 1
ATOM 734 C CA . VAL A 1 108 ? 0.200 -5.591 -8.914 1.00 85.62 108 VAL A CA 1
ATOM 735 C C . VAL A 1 108 ? 0.507 -4.784 -10.174 1.00 85.62 108 VAL A C 1
ATOM 737 O O . VAL A 1 108 ? 1.072 -5.327 -11.114 1.00 85.62 108 VAL A O 1
ATOM 740 N N . THR A 1 109 ? 0.203 -3.485 -10.189 1.00 83.00 109 THR A N 1
ATOM 741 C CA . THR A 1 109 ? 0.519 -2.613 -11.330 1.00 83.00 109 THR A CA 1
ATOM 742 C C . THR A 1 109 ? 2.029 -2.490 -11.535 1.00 83.00 109 THR A C 1
ATOM 744 O O . THR A 1 109 ? 2.499 -2.658 -12.657 1.00 83.00 109 THR A O 1
ATOM 747 N N . GLY A 1 110 ? 2.804 -2.266 -10.467 1.00 74.62 110 GLY A N 1
ATOM 748 C CA . GLY A 1 110 ? 4.270 -2.248 -10.547 1.00 74.62 110 GLY A CA 1
ATOM 749 C C . GLY A 1 110 ? 4.850 -3.578 -11.029 1.00 74.62 110 GLY A C 1
ATOM 750 O O . GLY A 1 110 ? 5.741 -3.596 -11.873 1.00 74.62 110 GLY A O 1
ATOM 751 N N . LEU A 1 111 ? 4.289 -4.693 -10.561 1.00 76.81 111 LEU A N 1
ATOM 752 C CA . LEU A 1 111 ? 4.682 -6.035 -10.977 1.00 76.81 111 LEU A CA 1
ATOM 753 C C . LEU A 1 111 ? 4.340 -6.313 -12.449 1.00 76.81 111 LEU A C 1
ATOM 755 O O . LEU A 1 111 ? 5.159 -6.885 -13.158 1.00 76.81 111 LEU A O 1
ATOM 759 N N . LEU A 1 112 ? 3.181 -5.865 -12.938 1.00 78.69 112 LEU A N 1
ATOM 760 C CA . LEU A 1 112 ? 2.826 -5.958 -14.357 1.00 78.69 112 LEU A CA 1
ATOM 761 C C . LEU A 1 112 ? 3.783 -5.141 -15.229 1.00 78.69 112 LEU A C 1
ATOM 763 O O . LEU A 1 112 ? 4.248 -5.655 -16.239 1.00 78.69 112 LEU A O 1
ATOM 767 N N . ILE A 1 113 ? 4.133 -3.918 -14.816 1.00 72.56 113 ILE A N 1
ATOM 768 C CA . ILE A 1 113 ? 5.134 -3.090 -15.512 1.00 72.56 113 ILE A CA 1
ATOM 769 C C . ILE A 1 113 ? 6.492 -3.802 -15.545 1.00 72.56 113 ILE A C 1
ATOM 771 O O . ILE A 1 113 ? 7.173 -3.798 -16.571 1.00 72.56 113 ILE A O 1
ATOM 775 N N . ALA A 1 114 ? 6.865 -4.460 -14.446 1.00 68.00 114 ALA A N 1
ATOM 776 C CA . ALA A 1 114 ? 8.096 -5.232 -14.382 1.00 68.00 114 ALA A CA 1
ATOM 777 C C . ALA A 1 114 ? 8.071 -6.501 -15.249 1.00 68.00 114 ALA A C 1
ATOM 779 O O . ALA A 1 114 ? 9.106 -6.900 -15.773 1.00 68.00 114 ALA A O 1
ATOM 780 N N . MET A 1 115 ? 6.902 -7.120 -15.424 1.00 69.75 115 MET A N 1
ATOM 781 C CA . MET A 1 115 ? 6.718 -8.303 -16.270 1.00 69.75 115 MET A CA 1
ATOM 782 C C . MET A 1 115 ? 6.533 -7.977 -17.753 1.00 69.75 115 MET A C 1
ATOM 784 O O . MET A 1 115 ? 6.729 -8.861 -18.585 1.00 69.75 115 MET A O 1
ATOM 788 N N . THR A 1 116 ? 6.191 -6.736 -18.115 1.00 66.81 116 THR A N 1
ATOM 789 C CA . THR A 1 116 ? 6.192 -6.274 -19.512 1.00 66.81 116 THR A CA 1
ATOM 790 C C . THR A 1 116 ? 7.626 -6.072 -20.030 1.00 66.81 116 THR A C 1
ATOM 792 O O . THR A 1 116 ? 8.061 -4.956 -20.317 1.00 66.81 116 THR A O 1
ATOM 795 N N . GLY A 1 117 ? 8.378 -7.173 -20.115 1.00 52.62 117 GLY A N 1
ATOM 796 C CA . GLY A 1 117 ? 9.568 -7.320 -20.957 1.00 52.62 117 GLY A CA 1
ATOM 797 C C . GLY A 1 117 ? 9.175 -7.624 -22.412 1.00 52.62 117 GLY A C 1
ATOM 798 O O . GLY A 1 117 ? 7.995 -7.877 -22.674 1.00 52.62 117 GLY A O 1
ATOM 799 N N . PRO A 1 118 ? 10.114 -7.557 -23.375 1.00 43.16 118 PRO A N 1
ATOM 800 C CA . PRO A 1 118 ? 9.794 -7.752 -24.785 1.00 43.16 118 PRO A CA 1
ATOM 801 C C . PRO A 1 118 ? 9.147 -9.125 -25.004 1.00 43.16 118 PRO A C 1
ATOM 803 O O . PRO A 1 118 ? 9.655 -10.151 -24.554 1.00 43.16 118 PRO A O 1
ATOM 806 N N . ALA A 1 119 ? 8.001 -9.126 -25.689 1.00 43.78 119 ALA A N 1
ATOM 807 C CA . ALA A 1 119 ? 7.459 -10.339 -26.277 1.00 43.78 119 ALA A CA 1
ATOM 808 C C . ALA A 1 119 ? 8.478 -10.829 -27.312 1.00 43.78 119 ALA A C 1
ATOM 810 O O . ALA A 1 119 ? 8.795 -10.092 -28.246 1.00 43.78 119 ALA A O 1
ATOM 811 N N . SER A 1 120 ? 9.020 -12.024 -27.079 1.00 46.00 120 SER A N 1
ATOM 812 C CA . SER A 1 120 ? 9.822 -12.788 -28.041 1.00 46.00 120 SER A CA 1
ATOM 813 C C . SER A 1 120 ? 9.155 -12.860 -29.409 1.00 46.00 120 SER A C 1
ATOM 815 O O . SER A 1 120 ? 7.931 -13.146 -29.407 1.00 46.00 120 SER A O 1
#

pLDDT: mean 74.2, std 12.26, range [43.16, 90.75]

Radius of gyration: 19.6 Å; chains: 1; bounding box: 41×26×67 Å

Organism: NCBI:txid113562

Sequence (120 aa):
MTPQTSTAVGRYGTPGQIAGSVVALAGLLLLAGLTGLSSVGFALSSTLCASEDTGLICTGTGQDLALWIPTGAAILAAILGMAGTVLGRPFRVPLLAAGYAVTVVGFVTGLLIAMTGPAS